Protein AF-A0A519Z8L5-F1 (afdb_monomer_lite)

Structure (mmCIF, N/CA/C/O backbone):
data_AF-A0A519Z8L5-F1
#
_entry.id   AF-A0A519Z8L5-F1
#
loop_
_atom_site.group_PDB
_atom_site.id
_atom_site.type_symbol
_atom_site.label_atom_id
_atom_site.label_alt_id
_atom_site.label_comp_id
_atom_site.label_asym_id
_atom_site.label_entity_id
_atom_site.label_seq_id
_atom_site.pdbx_PDB_ins_code
_atom_site.Cartn_x
_atom_site.Cartn_y
_atom_site.Cartn_z
_atom_site.occupancy
_atom_site.B_iso_or_equiv
_atom_site.auth_seq_id
_atom_site.auth_comp_id
_atom_site.auth_asym_id
_atom_site.auth_atom_id
_atom_site.pdbx_PDB_model_num
ATOM 1 N N . MET A 1 1 ? -19.800 1.429 4.206 1.00 77.25 1 MET A N 1
ATOM 2 C CA . MET A 1 1 ? -18.851 0.781 3.278 1.00 77.25 1 MET A CA 1
ATOM 3 C C . MET A 1 1 ? -17.663 1.710 3.122 1.00 77.25 1 MET A C 1
ATOM 5 O O . MET A 1 1 ? -17.882 2.868 2.785 1.00 77.25 1 MET A O 1
ATOM 9 N N . LYS A 1 2 ? -16.452 1.271 3.476 1.00 91.12 2 LYS A N 1
ATOM 10 C CA . LYS A 1 2 ? -15.246 2.096 3.319 1.00 91.12 2 LYS A CA 1
ATOM 11 C C . LYS A 1 2 ? -14.658 1.867 1.933 1.00 91.12 2 LYS A C 1
ATOM 13 O O . LYS A 1 2 ? -14.593 0.731 1.468 1.00 91.12 2 LYS A O 1
ATOM 18 N N . THR A 1 3 ? -14.195 2.944 1.316 1.00 96.69 3 THR A N 1
ATOM 19 C CA . THR A 1 3 ? -13.514 2.928 0.021 1.00 96.69 3 THR A CA 1
ATOM 20 C C . THR A 1 3 ? -12.255 3.783 0.086 1.00 96.69 3 THR A C 1
ATOM 22 O O . THR A 1 3 ? -12.152 4.672 0.930 1.00 96.69 3 THR A O 1
ATOM 25 N N . ALA A 1 4 ? -11.307 3.535 -0.812 1.00 97.19 4 ALA A N 1
ATOM 26 C CA . ALA A 1 4 ? -10.129 4.374 -1.010 1.00 97.19 4 ALA A CA 1
ATOM 27 C C . ALA A 1 4 ? -9.811 4.524 -2.499 1.00 97.19 4 ALA A 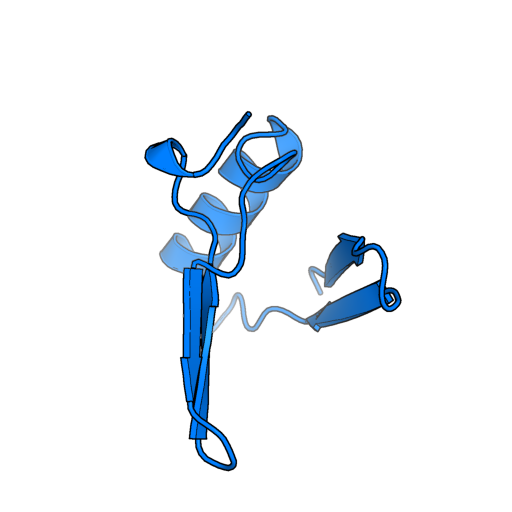C 1
ATOM 29 O O . ALA A 1 4 ? -10.220 3.709 -3.328 1.00 97.19 4 ALA A O 1
ATOM 30 N N . GLU A 1 5 ? -9.039 5.555 -2.823 1.00 98.25 5 GLU A N 1
ATOM 31 C CA . GLU A 1 5 ? -8.474 5.761 -4.150 1.00 98.25 5 GLU A CA 1
ATOM 32 C C . GLU A 1 5 ? -6.950 5.763 -4.061 1.00 98.25 5 GLU A C 1
ATOM 34 O O . GLU A 1 5 ? -6.368 6.463 -3.234 1.00 98.25 5 GLU A O 1
ATOM 39 N N . ILE A 1 6 ? -6.302 4.992 -4.929 1.00 98.06 6 ILE A N 1
ATOM 40 C CA . ILE A 1 6 ? -4.850 4.992 -5.090 1.00 98.06 6 ILE A CA 1
ATOM 41 C C . ILE A 1 6 ? -4.544 5.751 -6.375 1.00 98.06 6 ILE A C 1
ATOM 43 O O . ILE A 1 6 ? -4.793 5.263 -7.482 1.00 98.06 6 ILE A O 1
ATOM 47 N N . HIS A 1 7 ? -4.023 6.963 -6.215 1.00 98.06 7 HIS A N 1
ATOM 48 C CA . HIS A 1 7 ? -3.668 7.850 -7.316 1.00 98.06 7 HIS A CA 1
ATOM 49 C C . HIS A 1 7 ? -2.265 7.506 -7.809 1.00 98.06 7 HIS A C 1
ATOM 51 O O . HIS A 1 7 ? -1.299 7.540 -7.050 1.00 98.06 7 HIS A O 1
ATOM 57 N N . THR A 1 8 ? -2.144 7.154 -9.087 1.00 97.00 8 THR A N 1
ATOM 58 C CA . THR A 1 8 ? -0.854 6.848 -9.716 1.00 97.00 8 THR A CA 1
ATOM 59 C C . THR A 1 8 ? -0.680 7.666 -10.994 1.00 97.00 8 THR A C 1
ATOM 61 O O . THR A 1 8 ? -1.676 8.064 -11.602 1.00 97.00 8 THR A O 1
ATOM 64 N N . PRO A 1 9 ? 0.557 7.836 -11.499 1.00 96.00 9 PRO A N 1
ATOM 65 C CA . PRO A 1 9 ? 0.784 8.465 -12.803 1.00 96.00 9 PRO A CA 1
ATOM 66 C C . PRO A 1 9 ? 0.094 7.752 -13.978 1.00 96.00 9 PRO A C 1
ATOM 68 O O . PRO A 1 9 ? -0.047 8.335 -15.047 1.00 96.00 9 PRO A O 1
ATOM 71 N N . LYS A 1 10 ? -0.311 6.485 -13.80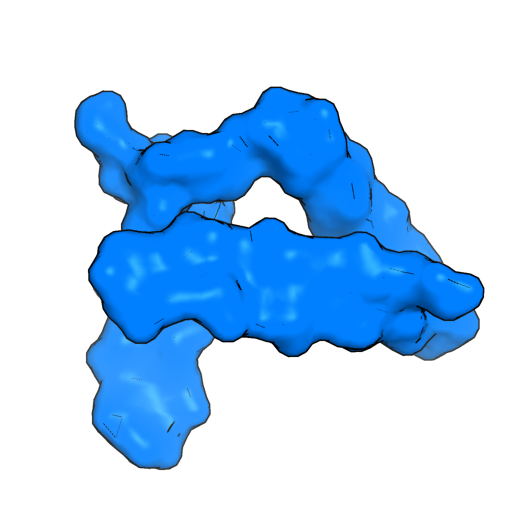4 1.00 96.56 10 LYS A N 1
ATOM 72 C CA . LYS A 1 10 ? -0.989 5.682 -14.833 1.00 96.56 10 LYS A CA 1
ATOM 73 C C . LYS A 1 10 ? -2.513 5.654 -14.678 1.00 96.56 10 LYS A C 1
ATOM 75 O O . LYS A 1 10 ? -3.177 4.990 -15.467 1.00 96.56 10 LYS A O 1
ATOM 80 N N . GLY A 1 11 ? -3.063 6.348 -13.682 1.00 98.06 11 GLY A N 1
ATOM 81 C CA . GLY A 1 11 ? -4.498 6.403 -13.411 1.00 98.06 11 GLY A CA 1
ATOM 82 C C . GLY A 1 11 ? -4.855 6.124 -11.953 1.00 98.06 11 GLY A C 1
ATOM 83 O O . GLY A 1 11 ? -3.989 5.853 -11.114 1.00 98.06 11 GLY A O 1
ATOM 84 N N . VAL A 1 12 ? -6.155 6.199 -11.668 1.00 98.56 12 VAL A N 1
ATOM 85 C CA . VAL A 1 12 ? -6.728 6.004 -10.330 1.00 98.56 12 VAL A CA 1
ATOM 86 C C . VAL A 1 12 ? -7.240 4.575 -10.189 1.00 98.56 12 VAL A C 1
ATOM 88 O O . VAL A 1 12 ? -8.074 4.130 -10.977 1.00 98.56 12 VAL A O 1
ATOM 91 N N . MET A 1 13 ? -6.773 3.866 -9.163 1.00 97.94 13 MET A N 1
ATOM 92 C CA . MET A 1 13 ? -7.337 2.575 -8.762 1.00 97.94 13 MET A CA 1
ATOM 93 C C . MET A 1 13 ? -8.308 2.785 -7.602 1.00 97.94 13 MET A C 1
ATOM 95 O O . MET A 1 13 ? -7.942 3.382 -6.591 1.00 97.94 13 MET A O 1
ATOM 99 N N . LYS A 1 14 ? -9.538 2.286 -7.737 1.00 98.06 14 LYS A N 1
ATOM 100 C CA . LYS A 1 14 ? -10.558 2.345 -6.682 1.00 98.06 14 LYS A CA 1
ATOM 101 C C . LYS A 1 14 ? -10.549 1.049 -5.880 1.00 98.06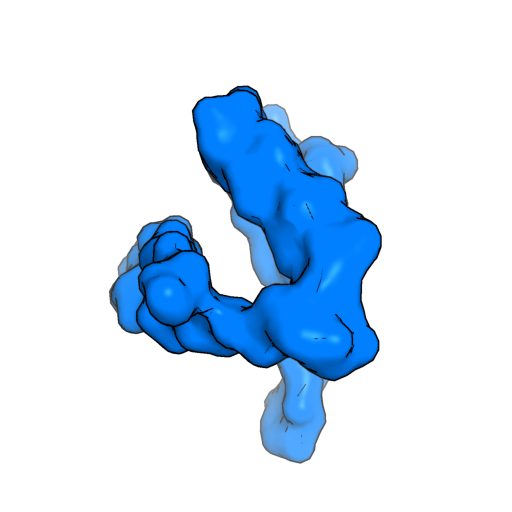 14 LYS A C 1
ATOM 103 O O . LYS A 1 14 ? -10.509 -0.032 -6.463 1.00 98.06 14 LYS A O 1
ATOM 108 N N . VAL A 1 15 ? -10.583 1.171 -4.559 1.00 97.56 15 VAL A N 1
ATOM 109 C CA . VAL A 1 15 ? -10.538 0.053 -3.613 1.00 97.56 15 VAL A CA 1
ATOM 110 C C . VAL A 1 15 ? -11.787 0.087 -2.746 1.00 97.56 15 VAL A C 1
ATOM 112 O O . VAL A 1 15 ? -12.130 1.127 -2.182 1.00 97.56 15 VAL A O 1
ATOM 115 N N . GLU A 1 16 ? -12.439 -1.061 -2.615 1.00 97.75 16 GLU A N 1
ATOM 116 C CA . GLU A 1 16 ? -13.538 -1.299 -1.686 1.00 97.75 16 GLU A CA 1
ATOM 117 C C . GLU A 1 16 ? -13.074 -2.270 -0.598 1.00 97.75 16 GLU A C 1
ATOM 119 O O . GLU A 1 16 ? -12.365 -3.238 -0.883 1.00 97.75 16 GLU A O 1
ATOM 124 N N . PHE A 1 17 ? -13.435 -1.993 0.656 1.00 97.75 17 PHE A N 1
ATOM 125 C CA . PHE A 1 17 ? -12.981 -2.777 1.801 1.00 97.75 17 PHE A CA 1
ATOM 126 C C . PHE A 1 17 ? -14.082 -3.657 2.389 1.00 97.75 17 PHE A C 1
ATOM 128 O O . PHE A 1 17 ? -15.170 -3.182 2.721 1.00 97.75 17 PHE A O 1
ATOM 135 N N . TYR A 1 18 ? -13.722 -4.910 2.658 1.00 97.44 18 TYR A N 1
ATOM 136 C CA . TYR A 1 18 ? -14.531 -5.884 3.390 1.00 97.44 18 TYR A CA 1
ATOM 137 C C . TYR A 1 18 ? -14.228 -5.801 4.895 1.00 97.44 18 TYR A C 1
ATOM 139 O O . TYR A 1 18 ? -13.507 -6.618 5.464 1.00 97.44 18 TYR A O 1
ATOM 147 N N . GLU A 1 19 ? -14.735 -4.753 5.551 1.00 96.62 19 GLU A N 1
ATOM 148 C CA . GLU A 1 19 ? -14.456 -4.480 6.974 1.00 96.62 19 GLU A CA 1
ATOM 149 C C . GLU A 1 19 ? -14.996 -5.564 7.916 1.00 96.62 19 GLU A C 1
ATOM 151 O O . GLU A 1 19 ? -14.405 -5.797 8.966 1.00 96.62 19 GLU A O 1
ATOM 156 N N . GLN A 1 20 ? -16.076 -6.251 7.536 1.00 96.81 20 GLN A N 1
ATOM 157 C CA . GLN A 1 20 ? -16.626 -7.359 8.324 1.00 96.81 20 GLN A CA 1
ATOM 158 C C . GLN A 1 20 ? -15.685 -8.571 8.353 1.00 96.81 20 GLN A C 1
ATOM 160 O O . GLN A 1 20 ? -15.557 -9.209 9.396 1.00 96.81 20 GLN A O 1
ATOM 165 N N . ASP A 1 21 ? -14.986 -8.836 7.248 1.00 98.06 21 ASP A N 1
ATOM 166 C CA . ASP A 1 21 ? -14.109 -10.002 7.113 1.00 98.06 21 ASP A CA 1
ATOM 167 C C . ASP A 1 21 ? -12.721 -9.753 7.719 1.00 98.06 21 ASP A C 1
ATOM 169 O O . ASP A 1 21 ? -12.108 -10.655 8.289 1.00 98.06 21 ASP A O 1
ATOM 173 N N . ALA A 1 22 ? -12.206 -8.522 7.605 1.00 97.69 22 ALA A N 1
ATOM 174 C CA . ALA A 1 22 ? -10.848 -8.174 8.030 1.00 97.69 22 ALA A CA 1
ATOM 175 C C . ALA A 1 22 ? -10.763 -6.799 8.729 1.00 97.69 22 ALA A C 1
ATOM 177 O O . ALA A 1 22 ? -10.022 -5.917 8.274 1.00 97.69 22 ALA A O 1
ATOM 178 N N . PRO A 1 23 ? -11.460 -6.593 9.863 1.00 97.12 23 PRO A N 1
ATOM 179 C CA . PRO A 1 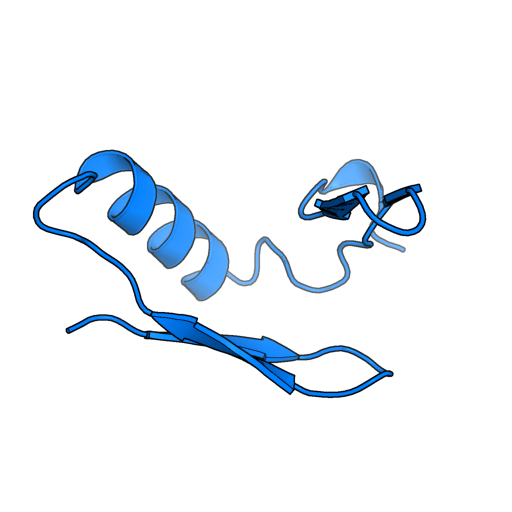23 ? -11.613 -5.273 10.485 1.00 97.12 23 PRO A CA 1
ATOM 180 C C . PRO A 1 23 ? -10.276 -4.623 10.866 1.00 97.12 23 PRO A C 1
ATOM 182 O O . PRO A 1 23 ? -10.060 -3.435 10.622 1.00 97.12 23 PRO A O 1
ATOM 185 N N . ASN A 1 24 ? -9.335 -5.405 11.405 1.00 98.38 24 ASN A N 1
ATOM 186 C CA . ASN A 1 24 ? -8.022 -4.900 11.819 1.00 98.38 24 ASN A CA 1
ATOM 187 C C . ASN A 1 24 ? -7.158 -4.475 10.623 1.00 98.38 24 ASN A C 1
ATOM 189 O O . ASN A 1 24 ? -6.497 -3.437 10.675 1.00 98.38 24 ASN A O 1
ATOM 193 N N . THR A 1 25 ? -7.187 -5.247 9.535 1.00 98.25 25 THR A N 1
ATOM 194 C CA . THR A 1 25 ? -6.430 -4.949 8.312 1.00 98.25 25 THR A CA 1
ATOM 195 C C . THR A 1 25 ? -6.972 -3.699 7.634 1.00 98.25 25 THR A C 1
ATOM 197 O O . THR A 1 25 ? -6.196 -2.811 7.281 1.00 98.25 25 THR A O 1
ATOM 200 N N . VAL A 1 26 ? -8.302 -3.600 7.513 1.00 98.19 26 VAL A N 1
ATOM 201 C CA . VAL A 1 26 ? -8.966 -2.420 6.950 1.00 98.19 26 VAL A CA 1
ATOM 202 C C . VAL A 1 26 ? -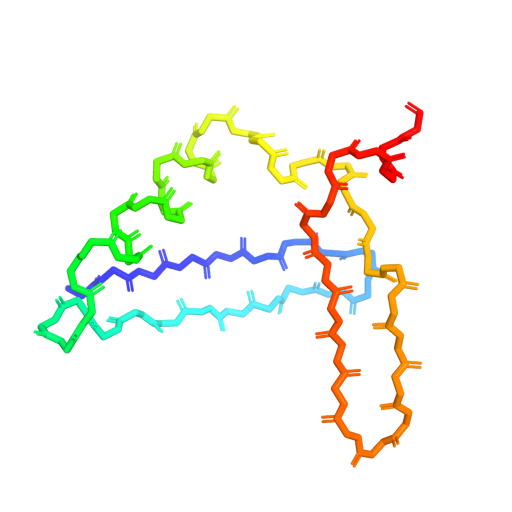8.628 -1.188 7.779 1.00 98.19 26 VAL A C 1
ATOM 204 O O . VAL A 1 26 ? -8.157 -0.204 7.214 1.00 98.19 26 VAL A O 1
ATOM 207 N N . LYS A 1 27 ? -8.762 -1.259 9.112 1.00 97.94 27 LYS A N 1
ATOM 208 C CA . LYS A 1 27 ? -8.411 -0.150 10.006 1.00 97.94 27 LYS A CA 1
ATOM 209 C C . LYS A 1 27 ? -6.957 0.292 9.828 1.00 97.94 27 LYS A C 1
ATOM 211 O O . LYS A 1 27 ? -6.706 1.477 9.636 1.00 97.94 27 LYS A O 1
ATOM 216 N N . ASN A 1 28 ? -6.007 -0.644 9.864 1.00 98.50 28 ASN A N 1
ATOM 217 C CA . ASN A 1 28 ? -4.588 -0.323 9.721 1.00 98.50 28 ASN A CA 1
ATOM 218 C C . ASN A 1 28 ? -4.283 0.346 8.372 1.00 98.50 28 ASN A C 1
ATOM 220 O O . ASN A 1 28 ? -3.611 1.376 8.336 1.00 98.50 28 ASN A O 1
ATOM 224 N N . PHE A 1 29 ? -4.815 -0.197 7.272 1.00 98.25 29 PHE A N 1
ATOM 225 C CA . PHE A 1 29 ? -4.625 0.384 5.944 1.00 98.25 29 PHE A CA 1
ATOM 226 C C . PHE A 1 29 ? -5.203 1.802 5.865 1.00 98.25 29 PHE A C 1
ATOM 228 O O . PHE A 1 29 ? -4.514 2.722 5.425 1.00 98.25 29 PHE A O 1
ATOM 235 N N . THR A 1 30 ? -6.444 2.004 6.325 1.00 97.38 30 THR A N 1
ATOM 236 C CA . THR A 1 30 ? -7.102 3.317 6.263 1.00 97.38 30 THR A CA 1
ATOM 237 C C . THR A 1 30 ? -6.436 4.349 7.165 1.00 97.38 30 THR A C 1
ATOM 239 O O . THR A 1 30 ? -6.335 5.511 6.775 1.00 97.38 30 THR A O 1
ATOM 242 N N . ASP A 1 31 ? -5.937 3.943 8.335 1.00 98.12 31 ASP A N 1
ATOM 243 C CA . ASP A 1 31 ? -5.218 4.833 9.250 1.00 98.12 31 ASP A CA 1
ATOM 244 C C . ASP A 1 31 ? -3.885 5.291 8.642 1.00 98.12 31 ASP A C 1
ATOM 246 O O . ASP A 1 31 ? -3.538 6.468 8.734 1.00 98.12 31 ASP A O 1
ATOM 250 N N . LEU A 1 32 ? -3.138 4.381 8.007 1.00 98.44 32 LEU A N 1
ATOM 251 C CA . LEU A 1 32 ? -1.888 4.711 7.315 1.00 98.44 32 LEU A CA 1
ATOM 252 C C . LEU A 1 32 ? -2.144 5.600 6.093 1.00 98.44 32 LEU A C 1
ATOM 254 O O . LEU A 1 32 ? -1.466 6.615 5.923 1.00 98.44 32 LEU A O 1
ATOM 258 N N . ALA A 1 33 ? -3.150 5.267 5.282 1.00 98.00 33 ALA A N 1
ATOM 259 C CA . ALA A 1 33 ? -3.539 6.063 4.121 1.00 98.00 33 ALA A CA 1
ATOM 260 C C . ALA A 1 33 ? -3.955 7.489 4.517 1.00 98.00 33 ALA A C 1
ATOM 262 O O . ALA A 1 33 ? -3.474 8.449 3.926 1.00 98.00 33 ALA A O 1
ATOM 263 N N . SER A 1 34 ? -4.758 7.645 5.575 1.00 97.06 34 SER A N 1
ATOM 264 C CA . SER A 1 34 ? -5.211 8.964 6.054 1.00 97.06 34 SER A CA 1
ATOM 265 C C . SER A 1 34 ? -4.074 9.838 6.596 1.00 97.06 34 SER A C 1
ATOM 267 O O . SER A 1 34 ? -4.212 11.054 6.677 1.00 97.06 34 SER A O 1
ATOM 269 N N . LYS A 1 35 ? -2.944 9.227 6.970 1.00 98.12 35 LYS A N 1
ATOM 270 C CA . LYS A 1 35 ? -1.720 9.914 7.409 1.00 98.12 35 LYS A CA 1
ATOM 271 C C . LYS A 1 35 ? -0.745 10.196 6.256 1.00 98.12 35 LYS A C 1
ATOM 273 O O . LYS A 1 35 ? 0.378 10.614 6.521 1.00 98.12 35 LYS A O 1
ATOM 278 N N . GLY A 1 36 ? -1.123 9.912 5.006 1.00 97.69 36 GLY A N 1
ATOM 279 C CA . GLY A 1 36 ? -0.250 10.062 3.835 1.00 97.69 36 GLY A CA 1
ATOM 280 C C . GLY A 1 36 ? 0.926 9.078 3.818 1.00 97.69 36 GLY A C 1
ATOM 281 O O . GLY A 1 36 ? 1.937 9.304 3.153 1.00 97.69 36 GLY A O 1
ATOM 282 N N . PHE A 1 37 ? 0.850 7.969 4.567 1.00 98.44 37 PHE A N 1
ATOM 283 C CA . PHE A 1 37 ? 1.971 7.032 4.684 1.00 98.44 37 PHE A CA 1
ATOM 284 C C . PHE A 1 37 ? 2.381 6.447 3.326 1.00 98.44 37 PHE A C 1
ATOM 286 O O . PHE A 1 37 ? 3.574 6.319 3.049 1.00 98.44 37 PHE A O 1
ATOM 293 N N . TYR A 1 38 ? 1.407 6.131 2.471 1.00 98.38 38 TYR A N 1
ATOM 294 C CA . TYR A 1 38 ? 1.644 5.534 1.155 1.00 98.38 38 TYR A CA 1
ATOM 295 C C . TYR A 1 38 ? 2.032 6.550 0.074 1.00 98.38 38 TYR A C 1
ATOM 297 O O . TYR A 1 38 ? 2.467 6.143 -1.007 1.00 98.38 38 TYR A O 1
ATOM 305 N N . ASP A 1 39 ? 1.949 7.849 0.362 1.00 98.00 39 ASP A N 1
ATOM 306 C CA . ASP A 1 39 ? 2.267 8.890 -0.607 1.00 98.00 39 ASP A CA 1
ATOM 307 C C . ASP A 1 39 ? 3.747 8.825 -0.992 1.00 98.00 39 ASP A C 1
ATOM 309 O O . ASP A 1 39 ? 4.641 8.694 -0.146 1.00 98.00 39 ASP A O 1
ATOM 313 N N . GLY A 1 40 ? 3.991 8.862 -2.303 1.00 97.19 40 GLY A N 1
ATOM 314 C CA . GLY A 1 40 ? 5.322 8.734 -2.896 1.00 97.19 40 GLY A CA 1
ATOM 315 C C . GLY A 1 40 ? 5.904 7.316 -2.892 1.00 97.19 40 GLY A C 1
ATOM 316 O O . GLY A 1 40 ? 6.980 7.119 -3.455 1.00 97.19 40 GLY A O 1
ATOM 317 N N . THR A 1 41 ? 5.231 6.319 -2.299 1.00 98.31 41 THR A N 1
ATOM 318 C CA . THR A 1 41 ? 5.695 4.922 -2.377 1.00 98.31 41 THR A CA 1
ATOM 319 C C . THR A 1 41 ? 5.530 4.362 -3.792 1.00 98.31 41 THR A C 1
ATOM 321 O O . THR A 1 41 ? 4.645 4.764 -4.548 1.00 98.31 41 THR A O 1
ATOM 324 N N . LYS A 1 42 ? 6.396 3.416 -4.169 1.00 97.31 42 LYS A N 1
ATOM 325 C CA . LYS A 1 42 ? 6.399 2.780 -5.492 1.00 97.31 42 LYS A CA 1
ATOM 326 C C . LYS A 1 42 ? 5.808 1.373 -5.427 1.00 97.31 42 LYS A C 1
ATOM 328 O O . LYS A 1 42 ? 5.921 0.666 -4.422 1.00 97.31 42 LYS A O 1
ATOM 333 N N . PHE A 1 43 ? 5.274 0.921 -6.559 1.00 97.75 43 PHE A N 1
ATOM 334 C CA . PHE A 1 43 ? 5.089 -0.505 -6.830 1.00 97.75 43 PHE A CA 1
ATOM 335 C C . PHE A 1 43 ? 6.441 -1.109 -7.219 1.00 97.75 43 PHE A C 1
ATOM 337 O O . PHE A 1 43 ? 6.813 -1.116 -8.390 1.00 97.75 43 PHE A O 1
ATOM 344 N N . HIS A 1 44 ? 7.212 -1.550 -6.226 1.00 97.12 44 HIS A N 1
ATOM 345 C CA . HIS A 1 44 ? 8.589 -2.016 -6.422 1.00 97.12 44 HIS A CA 1
ATOM 346 C C . HIS A 1 44 ? 8.679 -3.443 -6.973 1.00 97.12 44 HIS A C 1
ATOM 348 O O . HIS A 1 44 ? 9.743 -3.857 -7.427 1.00 97.12 44 HIS A O 1
ATOM 354 N N . ARG A 1 45 ? 7.577 -4.201 -6.961 1.00 98.12 45 ARG A N 1
ATOM 355 C CA . ARG A 1 45 ? 7.521 -5.549 -7.530 1.00 98.12 45 ARG A CA 1
ATOM 356 C C . ARG A 1 45 ? 6.317 -5.679 -8.450 1.00 98.12 45 ARG A C 1
ATOM 358 O O . ARG A 1 45 ? 5.177 -5.548 -8.013 1.00 98.12 45 ARG A O 1
ATOM 365 N N . VAL A 1 46 ? 6.588 -5.960 -9.722 1.00 97.62 46 VAL A N 1
ATOM 366 C CA . VAL A 1 46 ? 5.585 -6.126 -10.780 1.00 97.62 46 VAL A CA 1
ATOM 367 C C . VAL A 1 46 ? 5.880 -7.426 -11.512 1.00 97.62 46 VAL A C 1
ATOM 369 O O . VAL A 1 46 ? 6.934 -7.562 -12.128 1.00 97.62 46 VAL A O 1
ATOM 372 N N . ILE A 1 47 ? 4.954 -8.381 -11.433 1.00 98.06 47 ILE A N 1
ATOM 373 C CA . ILE A 1 47 ? 5.051 -9.661 -12.137 1.00 98.06 47 ILE A CA 1
ATOM 374 C C . ILE A 1 47 ? 3.921 -9.736 -13.167 1.00 98.06 47 ILE A C 1
ATOM 376 O O . ILE A 1 47 ? 2.750 -9.748 -12.766 1.00 98.06 47 ILE A O 1
ATOM 380 N N . PRO A 1 48 ? 4.244 -9.788 -14.475 1.00 97.88 48 PRO A N 1
ATOM 381 C CA . PRO A 1 48 ? 3.247 -9.905 -15.532 1.00 97.88 48 PRO A CA 1
ATOM 382 C C . PRO A 1 48 ? 2.310 -11.090 -15.306 1.00 97.88 48 PRO A C 1
ATOM 384 O O . PRO A 1 48 ? 2.756 -12.174 -14.935 1.00 97.88 48 PRO A O 1
ATOM 387 N N . ASN A 1 49 ? 1.015 -10.875 -15.546 1.00 97.31 49 ASN A N 1
ATOM 388 C CA . ASN A 1 49 ? -0.041 -11.882 -15.387 1.00 97.31 49 ASN A CA 1
ATOM 389 C C . ASN A 1 49 ? -0.149 -12.484 -13.976 1.00 97.31 49 ASN A C 1
ATOM 391 O O . ASN A 1 49 ? -0.676 -13.583 -13.820 1.00 97.31 49 ASN A O 1
ATOM 395 N N . PHE A 1 50 ? 0.345 -11.784 -12.950 1.00 97.88 50 PHE A N 1
ATOM 396 C CA . PHE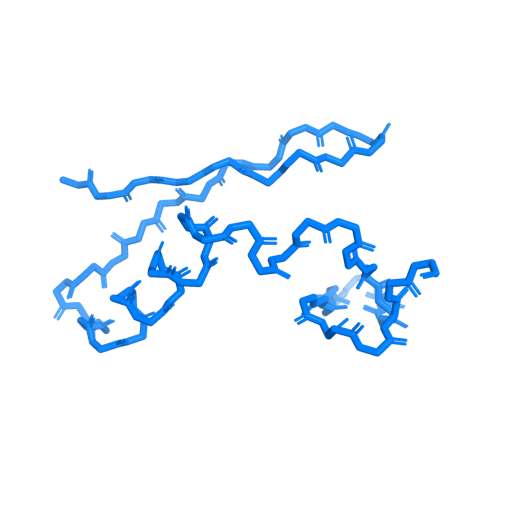 A 1 50 ? 0.272 -12.267 -11.576 1.00 97.88 50 PHE A CA 1
ATOM 397 C C . PHE A 1 50 ? -0.085 -11.164 -10.582 1.00 97.88 50 PHE A C 1
ATOM 399 O O . PHE A 1 50 ? -1.236 -11.073 -10.165 1.00 97.88 50 PHE A O 1
ATOM 406 N N . VAL A 1 51 ? 0.883 -10.335 -10.174 1.00 97.81 51 VAL A N 1
ATOM 407 C CA . VAL A 1 51 ? 0.673 -9.404 -9.059 1.00 97.81 51 VAL A CA 1
ATOM 408 C C . VAL A 1 51 ? 1.580 -8.181 -9.125 1.00 97.81 51 VAL A C 1
ATOM 410 O O . VAL A 1 51 ? 2.727 -8.247 -9.577 1.00 97.81 51 VAL A O 1
ATOM 413 N N . ILE A 1 52 ? 1.062 -7.074 -8.598 1.00 97.69 52 ILE A N 1
ATOM 414 C CA . ILE A 1 52 ? 1.827 -5.886 -8.227 1.00 97.69 52 ILE A CA 1
ATOM 415 C C . ILE A 1 52 ? 1.863 -5.755 -6.705 1.00 97.69 52 ILE A C 1
ATOM 417 O O . ILE A 1 52 ? 0.868 -6.000 -6.029 1.00 97.69 52 ILE A O 1
ATOM 421 N N . GLN A 1 53 ? 3.008 -5.356 -6.163 1.00 98.44 53 GLN A N 1
ATOM 422 C CA . GLN A 1 53 ? 3.198 -5.121 -4.735 1.00 98.44 53 GLN A CA 1
ATOM 423 C C . GLN A 1 53 ? 3.859 -3.756 -4.528 1.00 98.44 53 GLN A C 1
ATOM 425 O O . GLN A 1 53 ? 4.817 -3.399 -5.219 1.00 98.44 53 GLN A O 1
ATOM 430 N N . GLY A 1 54 ? 3.310 -2.984 -3.591 1.00 97.62 54 GLY A N 1
ATOM 431 C CA . GLY A 1 54 ? 3.729 -1.620 -3.279 1.00 97.62 54 GLY A CA 1
ATOM 432 C C . GLY A 1 54 ? 3.479 -1.266 -1.816 1.00 97.62 54 GLY A C 1
ATOM 433 O O . GLY A 1 54 ? 3.197 -2.143 -1.003 1.00 97.62 54 GLY A O 1
ATOM 434 N N . GLY A 1 55 ? 3.600 0.021 -1.490 1.00 97.56 55 GLY A N 1
ATOM 435 C CA . GLY A 1 55 ? 3.397 0.530 -0.131 1.00 97.56 55 GLY A CA 1
ATOM 436 C C . GLY A 1 55 ? 4.611 0.415 0.798 1.00 97.56 55 GLY A C 1
ATOM 437 O O . GLY A 1 55 ? 4.460 0.593 2.004 1.00 97.56 55 GLY A O 1
ATOM 438 N N . ASP A 1 56 ? 5.803 0.137 0.257 1.00 97.94 56 ASP A N 1
ATOM 439 C CA . ASP A 1 56 ? 7.057 0.129 1.023 1.00 97.94 56 ASP A CA 1
ATOM 440 C C . ASP A 1 56 ? 7.611 1.564 1.167 1.00 97.94 56 ASP A C 1
ATOM 442 O O . ASP A 1 56 ? 7.927 2.195 0.148 1.00 97.94 56 ASP A O 1
ATOM 446 N N . PRO A 1 57 ? 7.754 2.098 2.396 1.00 97.06 57 PRO A N 1
ATOM 447 C CA . PRO A 1 57 ? 8.264 3.449 2.631 1.00 97.06 57 PRO A CA 1
ATOM 448 C C . PRO A 1 57 ? 9.713 3.654 2.173 1.00 97.06 57 PRO A C 1
ATOM 450 O O . PRO A 1 57 ? 10.073 4.781 1.849 1.00 97.06 57 PRO A O 1
ATOM 453 N N . ASN A 1 58 ? 10.528 2.600 2.069 1.00 97.44 58 ASN A N 1
ATOM 454 C CA . ASN A 1 58 ? 11.920 2.709 1.611 1.00 97.44 58 ASN A CA 1
ATOM 455 C C . ASN A 1 58 ? 12.035 2.999 0.108 1.00 97.44 58 ASN A C 1
ATOM 457 O O . ASN A 1 58 ? 13.121 3.245 -0.406 1.00 97.44 58 ASN A O 1
ATOM 461 N N . THR A 1 59 ? 10.918 2.944 -0.617 1.00 97.12 59 THR A N 1
ATOM 462 C CA . THR A 1 59 ? 10.875 3.210 -2.059 1.00 97.12 59 THR A CA 1
ATOM 463 C C . THR A 1 59 ? 10.583 4.671 -2.394 1.00 97.12 59 THR A C 1
ATOM 465 O O . THR A 1 59 ? 10.623 5.035 -3.579 1.00 97.12 59 THR A O 1
ATOM 468 N N . LYS A 1 60 ? 10.277 5.487 -1.372 1.00 94.62 60 LYS A N 1
ATOM 469 C CA . LYS A 1 60 ? 10.042 6.926 -1.513 1.00 94.62 60 LYS A CA 1
ATOM 470 C C . LYS A 1 60 ? 11.285 7.625 -2.100 1.00 94.62 60 LYS A C 1
ATOM 472 O O . LYS A 1 60 ? 12.381 7.077 -1.978 1.00 94.62 60 LYS A O 1
ATOM 477 N N . PRO A 1 61 ? 11.106 8.752 -2.816 1.00 84.38 61 PRO A N 1
ATOM 478 C CA . PRO A 1 61 ? 12.214 9.549 -3.346 1.00 84.38 61 PRO A CA 1
ATOM 479 C C . PRO A 1 61 ? 13.199 10.005 -2.269 1.00 84.38 61 PRO A C 1
ATOM 481 O O . PRO A 1 61 ? 12.745 10.241 -1.126 1.00 84.38 61 PRO A O 1
#

pLDDT: mean 97.0, std 3.23, range [77.25, 98.56]

Secondary structure (DSSP, 8-state):
--EEEEEETTEEEEEE--TTT-HHHHHHHHHHHHTTTTTT-B--EEETTTEEE--BGGG--

Radius of gyration: 12.47 Å; chains: 1; bounding box: 31×22×27 Å

Foldseek 3Di:
DDKDWDQDPVGIDIGDDPCVVPVPVVVVVVVCVVVCQQPQKDQPDDDPPPDTDISDSVRHD

Sequence (61 aa):
MKTAEIHTPKGVMKVEFYEQDAPNTVKNFTDLASKGFYDGTKFHRVIPNFVIQGGDPNTKP